Protein AF-A0A2S2QI01-F1 (afdb_monomer_lite)

InterPro domains:
  IPR013087 Zinc finger C2H2-type [PF00096] (65-88)
  IPR013087 Zinc finger C2H2-type [PS00028] (67-88)
  IPR013087 Zinc finger C2H2-type [PS50157] (65-93)
  IPR013087 Zinc finger C2H2-type [SM00355] (65-88)
  IPR036236 Zinc finger C2H2 superfamily [SSF57667] (65-90)

Organism: NCBI:txid143950

Secondary structure (DSSP, 8-state):
--HHHHHHHHTTSTTTTTTHHHHHTTSS-SEEE-TT--S-EEESTTHHHHHHHHHHHTTT----EEETTT--EESSHHHHHHHHHHHH---GGGTTTTEEE--SS---

Foldseek 3Di:
DCPVVVVVVVVVPPVVPVVVVVVVVVPPDLKDDAPLNPVDIAHDPCRVVVSVCCVVQPPVQDFFKAFQVPRDTHSDPVVSVVCCCPVVVDDPVCSVVRIGGHDPDDDD

Radius of gyration: 27.58 Å; chains: 1; bounding box: 56×31×81 Å

Sequence (108 aa):
TDEVFMSAQEAVGAHRDTQDLHYQYTLESNSLRCPNFCGRLYSGTQRKKNLKKHLKLECGVAPMFLCKICTRKFTRKENLKRHIILTHKTFKNTLHNCMLKVTNDNIC

pLDDT: mean 74.19, std 16.74, range [36.47, 92.19]

Structure (mmCIF, N/CA/C/O backbone):
data_AF-A0A2S2QI01-F1
#
_entry.id   AF-A0A2S2QI01-F1
#
loop_
_atom_site.group_PDB
_atom_site.id
_atom_site.type_symbol
_atom_site.label_atom_id
_atom_site.label_alt_id
_atom_site.label_comp_id
_atom_site.label_asym_id
_atom_site.label_entity_id
_atom_site.label_seq_id
_atom_site.pdbx_PDB_ins_code
_atom_site.Cartn_x
_atom_site.Cartn_y
_atom_site.Cartn_z
_atom_site.occupancy
_atom_site.B_iso_or_equiv
_atom_site.auth_seq_id
_atom_site.auth_comp_id
_atom_site.auth_asym_id
_atom_site.auth_atom_id
_atom_site.pdbx_PDB_model_num
ATOM 1 N N . THR A 1 1 ? 42.283 10.211 -60.114 1.00 60.59 1 THR A N 1
ATOM 2 C CA . THR A 1 1 ? 42.778 9.619 -58.849 1.00 60.59 1 THR A CA 1
ATOM 3 C C . THR A 1 1 ? 41.669 9.592 -57.806 1.00 60.59 1 THR A C 1
ATOM 5 O O . THR A 1 1 ? 41.911 9.895 -56.647 1.00 60.59 1 THR A O 1
ATOM 8 N N . ASP A 1 2 ? 40.467 9.162 -58.201 1.00 55.84 2 ASP A N 1
ATOM 9 C CA . ASP A 1 2 ? 39.267 9.202 -57.347 1.00 55.84 2 ASP A CA 1
ATOM 10 C C . ASP A 1 2 ? 38.754 7.813 -56.944 1.00 55.84 2 ASP A C 1
ATOM 12 O O . ASP A 1 2 ? 37.871 7.708 -56.103 1.00 55.84 2 ASP A O 1
ATOM 16 N N . GLU A 1 3 ? 39.331 6.728 -57.469 1.00 53.78 3 GLU A N 1
ATOM 17 C CA . GLU A 1 3 ? 38.915 5.370 -57.088 1.00 53.78 3 GLU A CA 1
ATOM 18 C C . GLU A 1 3 ? 39.426 4.983 -55.694 1.00 53.78 3 GLU A C 1
ATOM 20 O O . GLU A 1 3 ? 38.680 4.419 -54.903 1.00 53.78 3 GLU A O 1
ATOM 25 N N . VAL A 1 4 ? 40.653 5.386 -55.333 1.00 57.41 4 VAL A N 1
ATOM 26 C CA . VAL A 1 4 ? 41.241 5.098 -54.008 1.00 57.41 4 VAL A CA 1
ATOM 27 C C . VAL A 1 4 ? 40.538 5.882 -52.889 1.00 57.41 4 VAL A C 1
ATOM 29 O O . VAL A 1 4 ? 40.459 5.419 -51.752 1.00 57.41 4 VAL A O 1
ATOM 32 N N . PHE A 1 5 ? 39.999 7.065 -53.203 1.00 53.12 5 PHE A N 1
ATOM 33 C CA . PHE A 1 5 ? 39.303 7.912 -52.232 1.00 53.12 5 PHE A CA 1
ATOM 34 C C . PHE A 1 5 ? 37.904 7.374 -51.897 1.00 53.12 5 PHE A C 1
ATOM 36 O O . PHE A 1 5 ? 37.495 7.410 -50.736 1.00 53.12 5 PHE A O 1
ATOM 43 N N . MET A 1 6 ? 37.213 6.790 -52.884 1.00 59.59 6 MET A N 1
ATOM 44 C CA . MET A 1 6 ? 35.899 6.172 -52.682 1.00 59.59 6 MET A CA 1
ATOM 45 C C . MET A 1 6 ? 35.987 4.831 -51.934 1.00 59.59 6 MET A C 1
ATOM 47 O O . MET A 1 6 ? 35.139 4.556 -51.088 1.00 59.59 6 MET A O 1
ATOM 51 N N . SER A 1 7 ? 37.065 4.055 -52.112 1.00 57.47 7 SER A N 1
ATOM 52 C CA . SER A 1 7 ? 37.275 2.812 -51.343 1.00 57.47 7 SER A CA 1
ATOM 53 C C . SER A 1 7 ? 37.494 3.059 -49.844 1.00 57.47 7 SER A C 1
ATOM 55 O O . SER A 1 7 ? 37.105 2.248 -49.004 1.00 57.47 7 SER A O 1
ATOM 57 N N . ALA A 1 8 ? 38.114 4.188 -49.487 1.00 56.50 8 ALA A N 1
ATOM 58 C CA . ALA A 1 8 ? 38.382 4.537 -48.094 1.00 56.50 8 ALA A CA 1
ATOM 59 C C . ALA A 1 8 ? 37.112 4.964 -47.335 1.00 56.50 8 ALA A C 1
ATOM 61 O O . ALA A 1 8 ? 37.041 4.778 -46.122 1.00 56.50 8 ALA A O 1
ATOM 62 N N . GLN A 1 9 ? 36.108 5.506 -48.033 1.00 54.38 9 GLN A N 1
ATOM 63 C CA . GLN A 1 9 ? 34.841 5.946 -47.434 1.00 54.38 9 GLN A CA 1
ATOM 64 C C . GLN A 1 9 ? 33.847 4.797 -47.223 1.00 54.38 9 GLN A C 1
ATOM 66 O O . GLN A 1 9 ? 33.082 4.833 -46.260 1.00 54.38 9 GLN A O 1
ATOM 71 N N . GLU A 1 10 ? 33.915 3.738 -48.033 1.00 54.56 10 GLU A N 1
ATOM 72 C CA . GLU A 1 10 ? 33.089 2.534 -47.860 1.00 54.56 10 GLU A CA 1
ATOM 73 C C . GLU A 1 10 ? 33.522 1.681 -46.652 1.00 54.56 10 GLU A C 1
ATOM 75 O O . GLU A 1 10 ? 32.684 1.085 -45.974 1.00 54.56 10 GLU A O 1
ATOM 80 N N . ALA A 1 11 ? 34.810 1.693 -46.287 1.00 55.50 11 ALA A N 1
ATOM 81 C CA . ALA A 1 11 ? 35.326 0.951 -45.130 1.00 55.50 11 ALA A CA 1
ATOM 82 C C . ALA A 1 11 ? 34.881 1.527 -43.767 1.00 55.50 11 ALA A C 1
ATOM 84 O O . ALA A 1 11 ? 34.872 0.815 -42.761 1.00 55.50 11 ALA A O 1
ATOM 85 N N . VAL A 1 12 ? 34.479 2.803 -43.714 1.00 53.22 12 VAL A N 1
ATOM 86 C CA . VAL A 1 12 ? 34.075 3.473 -42.461 1.00 53.22 12 VAL A CA 1
ATOM 87 C C . VAL A 1 12 ? 32.645 3.092 -42.035 1.00 53.22 12 VAL A C 1
ATOM 89 O O . VAL A 1 12 ? 32.268 3.296 -40.882 1.00 53.22 12 VAL A O 1
ATOM 92 N N . GLY A 1 13 ? 31.847 2.501 -42.937 1.00 54.19 13 GLY A N 1
ATOM 93 C CA . GLY A 1 13 ? 30.459 2.100 -42.675 1.00 54.19 13 GLY A CA 1
ATOM 94 C C . GLY A 1 13 ? 30.301 0.786 -41.900 1.00 54.19 13 GLY A C 1
ATOM 95 O O . GLY A 1 13 ? 29.354 0.638 -41.135 1.00 54.19 13 GLY A O 1
ATOM 96 N N . ALA A 1 14 ? 31.254 -0.145 -42.006 1.00 49.75 14 ALA A N 1
ATOM 97 C CA . ALA A 1 14 ? 31.078 -1.512 -41.496 1.00 49.75 14 ALA A CA 1
ATOM 98 C C . ALA A 1 14 ? 31.117 -1.644 -39.957 1.00 49.75 14 ALA A C 1
ATOM 100 O O . ALA A 1 14 ? 30.678 -2.655 -39.410 1.00 49.75 14 ALA A O 1
ATOM 101 N N . HIS A 1 15 ? 31.605 -0.628 -39.235 1.00 53.31 15 HIS A N 1
ATOM 102 C CA . HIS A 1 15 ? 31.585 -0.599 -37.765 1.00 53.31 15 HIS A CA 1
ATOM 103 C C . HIS A 1 15 ? 30.384 0.147 -37.171 1.00 53.31 15 HIS A C 1
ATOM 105 O O . HIS A 1 15 ? 30.258 0.219 -35.946 1.00 53.31 15 HIS A O 1
ATOM 111 N N . ARG A 1 16 ? 29.491 0.692 -38.006 1.00 49.84 16 ARG A N 1
ATOM 112 C CA . ARG A 1 16 ? 28.337 1.466 -37.534 1.00 49.84 16 ARG A CA 1
ATOM 113 C C . ARG A 1 16 ? 27.093 0.606 -37.281 1.00 49.84 16 ARG A C 1
ATOM 115 O O . ARG A 1 16 ? 26.282 0.957 -36.429 1.00 49.84 16 ARG A O 1
ATOM 122 N N . ASP A 1 17 ? 27.014 -0.576 -37.891 1.00 51.78 17 ASP A N 1
ATOM 123 C CA . ASP A 1 17 ? 25.756 -1.334 -37.980 1.00 51.78 17 ASP A CA 1
ATOM 124 C C . ASP A 1 17 ? 25.554 -2.392 -36.880 1.00 51.78 17 ASP A C 1
ATOM 126 O O . ASP A 1 17 ?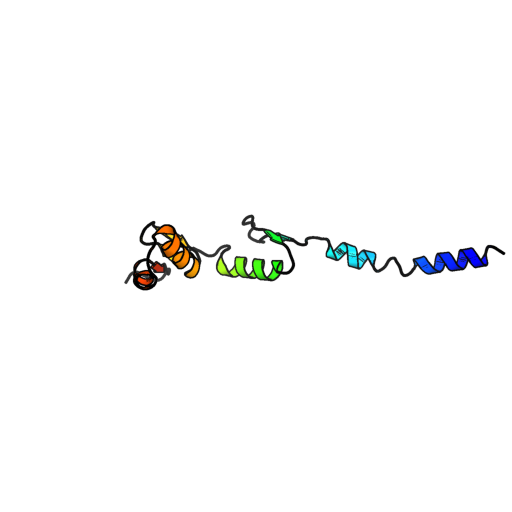 24.492 -3.004 -36.785 1.00 51.78 17 ASP A O 1
ATOM 130 N N . THR A 1 18 ? 26.528 -2.598 -35.985 1.00 57.44 18 THR A N 1
ATOM 131 C CA . THR A 1 18 ? 26.342 -3.476 -34.806 1.00 57.44 18 THR A CA 1
ATOM 132 C C . THR A 1 18 ? 26.004 -2.712 -33.522 1.00 57.44 18 THR A C 1
ATOM 134 O O . THR A 1 18 ? 25.626 -3.329 -32.526 1.00 57.44 18 THR A O 1
ATOM 137 N N . GLN A 1 19 ? 26.100 -1.376 -33.516 1.00 50.38 19 GLN A N 1
ATOM 138 C CA . GLN A 1 19 ? 25.733 -0.563 -32.347 1.00 50.38 19 GLN A CA 1
ATOM 139 C C . GLN A 1 19 ? 24.252 -0.158 -32.343 1.00 50.38 19 GLN A C 1
ATOM 141 O O . GLN A 1 19 ? 23.679 -0.012 -31.263 1.00 50.38 19 GLN A O 1
ATOM 146 N N . ASP A 1 20 ? 23.591 -0.094 -33.503 1.00 53.31 20 ASP A N 1
ATOM 147 C CA . ASP A 1 20 ? 22.160 0.232 -33.573 1.00 53.31 20 ASP A CA 1
ATOM 148 C C . ASP A 1 20 ? 21.242 -0.928 -33.160 1.00 53.31 20 ASP A C 1
ATOM 150 O O . ASP A 1 20 ? 20.191 -0.693 -32.565 1.00 53.31 20 ASP A O 1
ATOM 154 N N . LEU A 1 21 ? 21.657 -2.187 -33.335 1.00 47.59 21 LEU A N 1
ATOM 155 C CA . LEU A 1 21 ? 20.880 -3.335 -32.841 1.00 47.59 21 LEU A CA 1
ATOM 156 C C . LEU A 1 21 ? 21.003 -3.538 -31.320 1.00 47.59 21 LEU A C 1
ATOM 158 O O . LEU A 1 21 ? 20.104 -4.105 -30.699 1.00 47.59 21 LEU A O 1
ATOM 162 N N . HIS A 1 22 ? 22.067 -3.026 -30.689 1.00 47.25 22 HIS A N 1
ATOM 163 C CA . HIS A 1 22 ? 22.145 -2.953 -29.225 1.00 47.25 22 HIS A CA 1
ATOM 164 C C . HIS A 1 22 ? 21.426 -1.713 -28.671 1.00 47.25 22 HIS A C 1
ATOM 166 O O . HIS A 1 22 ? 20.869 -1.752 -27.571 1.00 47.25 22 HIS A O 1
ATOM 172 N N . TYR A 1 23 ? 21.381 -0.622 -29.437 1.00 45.97 23 TYR A N 1
ATOM 173 C CA . TYR A 1 23 ? 20.710 0.608 -29.031 1.00 45.97 23 TYR A CA 1
ATOM 174 C C . TYR A 1 23 ? 19.183 0.528 -29.180 1.00 45.97 23 TYR A C 1
ATOM 176 O O . TYR A 1 23 ? 18.458 0.963 -28.284 1.00 45.97 23 TYR A O 1
ATOM 184 N N . GLN A 1 24 ? 18.667 -0.127 -30.222 1.00 46.25 24 GLN A N 1
ATOM 185 C CA . GLN A 1 24 ? 17.221 -0.260 -30.432 1.00 46.25 24 GLN A CA 1
ATOM 186 C C . GLN A 1 24 ? 16.553 -1.258 -29.472 1.00 46.25 24 GLN A C 1
ATOM 188 O O . GLN A 1 24 ? 15.405 -1.043 -29.087 1.00 46.25 24 GLN A O 1
ATOM 193 N N . TYR A 1 25 ? 17.272 -2.264 -28.955 1.00 47.44 25 TYR A N 1
ATOM 194 C CA . TYR A 1 25 ? 16.711 -3.180 -27.946 1.00 47.44 25 TYR A CA 1
ATOM 195 C C . TYR A 1 25 ? 16.654 -2.585 -26.524 1.00 47.44 25 TYR A C 1
ATOM 197 O O . TYR A 1 25 ? 15.974 -3.111 -25.643 1.00 47.44 25 TYR A O 1
ATOM 205 N N . THR A 1 26 ? 17.338 -1.466 -26.258 1.00 48.47 26 THR A N 1
ATOM 206 C CA . THR A 1 26 ? 17.287 -0.811 -24.933 1.00 48.47 26 THR A CA 1
ATOM 207 C C . THR A 1 26 ? 16.185 0.245 -24.804 1.00 48.47 26 THR A C 1
ATOM 209 O O . THR A 1 26 ? 15.909 0.707 -23.691 1.00 48.47 26 THR A O 1
ATOM 212 N N . LEU A 1 27 ? 15.490 0.567 -25.901 1.00 53.38 27 LEU A N 1
ATOM 213 C CA . LEU A 1 27 ? 14.361 1.503 -25.928 1.00 53.38 27 LEU A CA 1
ATOM 214 C C . LEU A 1 27 ? 12.988 0.819 -25.836 1.00 53.38 27 LEU A C 1
ATOM 216 O O . LEU A 1 27 ? 11.987 1.493 -25.576 1.00 53.38 27 LEU A O 1
ATOM 220 N N . GLU A 1 28 ? 12.917 -0.510 -25.927 1.00 54.12 28 GLU A N 1
ATOM 221 C CA . GLU A 1 28 ? 11.657 -1.228 -25.756 1.00 54.12 28 GLU A CA 1
ATOM 222 C C . GLU A 1 28 ? 11.325 -1.425 -24.275 1.00 54.12 28 GLU A C 1
ATOM 224 O O . GLU A 1 28 ? 11.686 -2.372 -23.575 1.00 54.12 28 GLU A O 1
ATOM 229 N N . SER A 1 29 ? 10.571 -0.432 -23.813 1.00 61.16 29 SER A N 1
ATOM 230 C CA . SER A 1 29 ? 9.939 -0.305 -22.517 1.00 61.16 29 SER A CA 1
ATOM 231 C C . SER A 1 29 ? 10.910 0.098 -21.415 1.00 61.16 29 SER A C 1
ATOM 233 O O . SER A 1 29 ? 11.356 -0.727 -20.630 1.00 61.16 29 S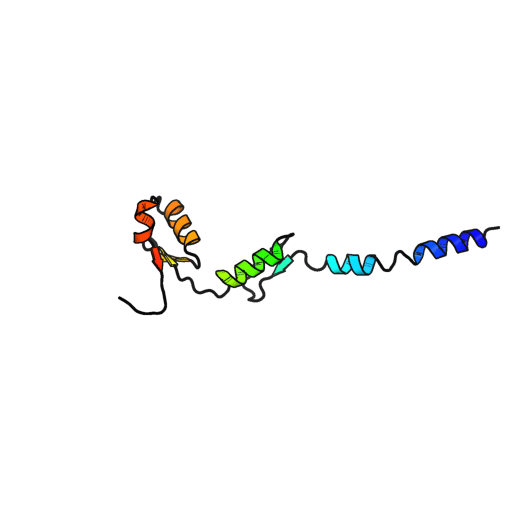ER A O 1
ATOM 235 N N . ASN A 1 30 ? 11.126 1.409 -21.232 1.00 72.19 30 ASN A N 1
ATOM 236 C CA . ASN A 1 30 ? 11.558 2.024 -19.958 1.00 72.19 30 ASN A CA 1
ATOM 237 C C . ASN A 1 30 ? 10.460 1.939 -18.868 1.00 72.19 30 ASN A C 1
ATOM 239 O O . ASN A 1 30 ? 10.503 2.600 -17.832 1.00 72.19 30 ASN A O 1
ATOM 243 N N . SER A 1 31 ? 9.445 1.118 -19.111 1.00 81.00 31 SER A N 1
ATOM 244 C CA . SER A 1 31 ? 8.241 0.964 -18.327 1.00 81.00 31 SER A CA 1
ATOM 245 C C . SER A 1 31 ? 8.007 -0.522 -18.053 1.00 81.00 31 SER A C 1
ATOM 247 O O . SER A 1 31 ? 8.390 -1.374 -18.842 1.00 81.00 31 SER A O 1
ATOM 249 N N . LEU A 1 32 ? 7.460 -0.883 -16.901 1.00 86.50 32 LEU A N 1
ATOM 250 C CA . LEU A 1 32 ? 7.049 -2.244 -16.583 1.00 86.50 32 LEU A CA 1
ATOM 251 C C . LEU A 1 32 ? 5.619 -2.196 -16.081 1.00 86.50 32 LEU A C 1
ATOM 253 O O . LEU A 1 32 ? 5.329 -1.536 -15.082 1.00 86.50 32 LEU A O 1
ATOM 257 N N . ARG A 1 33 ? 4.725 -2.904 -16.764 1.00 88.38 33 ARG A N 1
ATOM 258 C CA . ARG A 1 33 ? 3.355 -3.095 -16.298 1.00 88.38 33 ARG A CA 1
ATOM 259 C C . ARG A 1 33 ? 3.316 -4.241 -15.293 1.00 88.38 33 ARG A C 1
ATOM 261 O O . ARG A 1 33 ? 4.102 -5.182 -15.378 1.00 88.38 33 ARG A O 1
ATOM 268 N N . CYS A 1 34 ? 2.414 -4.152 -14.323 1.00 88.56 34 CYS A N 1
ATOM 269 C CA . CYS A 1 34 ? 2.183 -5.265 -13.418 1.00 88.56 34 CYS A CA 1
ATOM 270 C C . CYS A 1 34 ? 1.635 -6.487 -14.188 1.00 88.56 34 CYS A C 1
ATOM 272 O O . CYS A 1 34 ? 0.618 -6.335 -14.868 1.00 88.56 34 CYS A O 1
ATOM 274 N N . PRO A 1 35 ? 2.252 -7.682 -14.067 1.00 85.12 35 PRO A N 1
ATOM 275 C CA . PRO A 1 35 ? 1.811 -8.898 -14.760 1.00 85.12 35 PRO A CA 1
ATOM 276 C C . PRO A 1 35 ? 0.437 -9.399 -14.303 1.00 85.12 35 PRO A C 1
ATOM 278 O O . PRO A 1 35 ? -0.244 -10.077 -15.055 1.00 85.12 35 PRO A O 1
ATOM 281 N N . ASN A 1 36 ? -0.015 -9.015 -13.108 1.00 85.44 36 ASN A N 1
ATOM 282 C CA . ASN A 1 36 ? -1.357 -9.340 -12.611 1.00 85.44 36 ASN A CA 1
ATOM 283 C C . ASN A 1 36 ? -2.439 -8.388 -13.160 1.00 85.44 36 ASN A C 1
ATOM 285 O O . ASN A 1 36 ? -3.517 -8.287 -12.582 1.00 85.44 36 ASN A O 1
ATOM 289 N N . PHE A 1 37 ? -2.122 -7.606 -14.198 1.00 80.62 37 PHE A N 1
ATOM 290 C CA . PHE A 1 37 ? -3.026 -6.673 -14.878 1.00 80.62 37 PHE A CA 1
ATOM 291 C C . PHE A 1 37 ? -3.783 -5.696 -13.958 1.00 80.62 37 PHE A C 1
ATOM 293 O O . PHE A 1 37 ? -4.825 -5.163 -14.321 1.00 80.62 37 PHE A O 1
ATOM 300 N N . CYS A 1 38 ? -3.216 -5.346 -12.798 1.00 86.56 38 CYS A N 1
ATOM 301 C CA . CYS A 1 38 ? -3.821 -4.412 -11.836 1.00 86.56 38 CYS A CA 1
ATOM 302 C C . CYS A 1 38 ? -3.798 -2.931 -12.278 1.00 86.56 38 CYS A C 1
ATOM 304 O O . CYS A 1 38 ? -4.045 -2.031 -11.477 1.00 86.56 38 CYS A O 1
ATOM 306 N N . GLY A 1 39 ? -3.403 -2.655 -13.524 1.00 85.12 39 GLY A N 1
ATOM 307 C CA . GLY A 1 39 ? -3.311 -1.309 -14.095 1.00 85.12 39 GLY A CA 1
ATOM 308 C C . GLY A 1 39 ? -2.041 -0.519 -13.751 1.00 85.12 39 GLY A C 1
ATOM 309 O O . GLY A 1 39 ? -1.754 0.461 -14.436 1.00 85.12 39 GLY A O 1
ATOM 310 N N . ARG A 1 40 ? -1.231 -0.938 -12.763 1.00 86.44 40 ARG A N 1
ATOM 311 C CA . ARG A 1 40 ? -0.007 -0.203 -12.383 1.00 86.44 40 ARG A CA 1
ATOM 312 C C . ARG A 1 40 ? 1.135 -0.345 -13.384 1.00 86.44 40 ARG A C 1
ATOM 314 O O . ARG A 1 40 ? 1.380 -1.419 -13.937 1.00 86.44 40 ARG A O 1
ATOM 321 N N . LEU A 1 41 ? 1.865 0.756 -13.535 1.00 89.81 41 LEU A N 1
ATOM 322 C CA . LEU A 1 41 ? 2.973 0.926 -14.461 1.00 89.81 41 LEU A CA 1
ATOM 323 C C . LEU A 1 41 ? 4.165 1.564 -13.735 1.00 89.81 41 LEU A C 1
ATOM 325 O O . LEU A 1 41 ? 4.000 2.480 -12.932 1.00 89.81 41 LEU A O 1
ATOM 329 N N . TYR A 1 42 ? 5.362 1.046 -13.995 1.00 89.12 42 TYR A N 1
ATOM 330 C CA . TYR A 1 42 ? 6.595 1.421 -13.311 1.00 89.12 42 TYR A CA 1
ATOM 331 C C . TYR A 1 42 ? 7.631 1.873 -14.321 1.00 89.12 42 TYR A C 1
ATOM 333 O O . TYR A 1 42 ? 8.075 1.063 -15.125 1.00 89.12 42 TYR A O 1
ATOM 341 N N . SER A 1 43 ? 8.070 3.122 -14.248 1.00 88.62 43 SER A N 1
ATOM 342 C CA . SER A 1 43 ? 9.087 3.668 -15.147 1.00 88.62 43 SER A CA 1
ATOM 343 C C . SER A 1 43 ? 10.369 4.082 -14.420 1.00 88.62 43 SER A C 1
ATOM 345 O O . SER A 1 43 ? 10.427 4.122 -13.185 1.00 88.62 43 SER A O 1
ATOM 347 N N . GLY A 1 44 ? 11.424 4.337 -15.195 1.00 86.38 44 GLY A N 1
ATOM 348 C CA . GLY A 1 44 ? 12.704 4.846 -14.702 1.00 86.38 44 GLY A CA 1
ATOM 349 C C . GLY A 1 44 ? 13.636 3.780 -14.118 1.00 86.38 44 GLY A C 1
ATOM 350 O O . GLY A 1 44 ? 13.354 2.580 -14.127 1.00 86.38 44 GLY A O 1
ATOM 351 N N . THR A 1 45 ? 14.770 4.222 -13.570 1.00 85.31 45 THR A N 1
ATOM 352 C CA . THR A 1 45 ? 15.886 3.344 -13.158 1.00 85.31 45 THR A CA 1
ATOM 353 C C . THR A 1 45 ? 15.511 2.341 -12.060 1.00 85.31 45 THR A C 1
ATOM 355 O O . THR A 1 45 ? 16.060 1.244 -11.997 1.00 85.31 45 THR A O 1
ATOM 358 N N . GLN A 1 46 ? 14.522 2.666 -11.220 1.00 89.25 46 GLN A N 1
ATOM 359 C CA . GLN A 1 46 ? 14.060 1.812 -10.117 1.00 89.25 46 GLN A CA 1
ATOM 360 C C . GLN A 1 46 ? 12.837 0.947 -10.467 1.00 89.25 46 GLN A C 1
ATOM 362 O O . GLN A 1 46 ? 12.310 0.253 -9.591 1.00 89.25 46 GLN A O 1
ATOM 367 N N . ARG A 1 47 ? 12.376 0.940 -11.728 1.00 88.50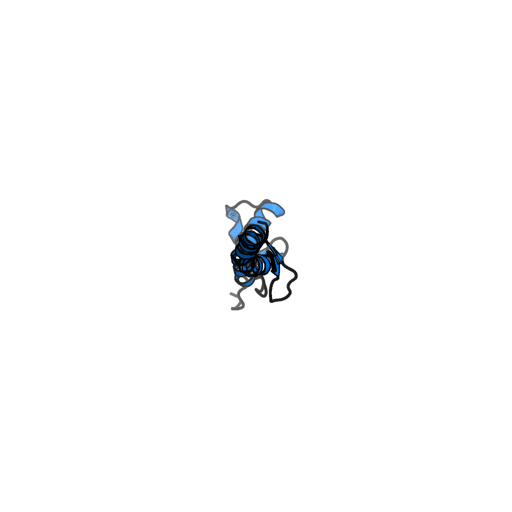 47 ARG A N 1
ATOM 368 C CA . ARG A 1 47 ? 11.144 0.245 -12.147 1.00 88.50 47 ARG A CA 1
ATOM 369 C C . ARG A 1 47 ? 11.085 -1.223 -11.732 1.00 88.50 47 ARG A C 1
ATOM 371 O O . ARG A 1 47 ? 10.087 -1.655 -11.163 1.00 88.50 47 ARG A O 1
ATOM 378 N N . LYS A 1 48 ? 12.182 -1.968 -11.916 1.00 86.31 48 LYS A N 1
ATOM 379 C CA . LYS A 1 48 ? 12.285 -3.391 -11.540 1.00 86.31 48 LYS A CA 1
ATOM 380 C C . LYS A 1 48 ? 12.108 -3.590 -10.030 1.00 86.31 48 LYS A C 1
ATOM 382 O O . LYS A 1 48 ? 11.337 -4.443 -9.592 1.00 86.31 48 LYS A O 1
ATOM 387 N N . LYS A 1 49 ? 12.782 -2.766 -9.220 1.00 90.81 49 LYS A N 1
ATOM 388 C CA . LYS A 1 49 ? 12.705 -2.804 -7.750 1.00 90.81 49 LYS A CA 1
ATOM 389 C C . LYS A 1 49 ? 11.300 -2.462 -7.254 1.00 90.81 49 LYS A C 1
ATOM 391 O O . LYS A 1 49 ? 10.792 -3.125 -6.349 1.00 90.81 49 LYS A O 1
ATOM 396 N N . ASN A 1 50 ? 10.675 -1.449 -7.847 1.00 90.94 50 ASN A N 1
ATOM 397 C CA . ASN A 1 50 ? 9.339 -0.997 -7.471 1.00 90.94 50 ASN A CA 1
ATOM 398 C C . ASN A 1 50 ? 8.265 -2.020 -7.854 1.00 90.94 50 ASN A C 1
ATOM 400 O O . ASN A 1 50 ? 7.427 -2.347 -7.013 1.00 90.94 50 ASN A O 1
ATOM 404 N N . LEU A 1 51 ? 8.345 -2.598 -9.056 1.00 91.50 51 LEU A N 1
ATOM 405 C CA . LEU A 1 51 ? 7.445 -3.666 -9.482 1.00 91.50 51 LEU A CA 1
ATOM 406 C C . LEU A 1 51 ? 7.566 -4.898 -8.572 1.00 91.50 51 LEU A C 1
ATOM 408 O O . LEU A 1 51 ? 6.557 -5.406 -8.091 1.00 91.50 51 LEU A O 1
ATOM 412 N N . LYS A 1 52 ? 8.791 -5.341 -8.255 1.00 90.25 52 LYS A N 1
ATOM 413 C CA . LYS A 1 52 ? 9.010 -6.481 -7.347 1.00 90.25 52 LYS A CA 1
ATOM 414 C C . LYS A 1 52 ? 8.397 -6.239 -5.964 1.00 90.25 52 LYS A C 1
ATOM 416 O O . LYS A 1 52 ? 7.776 -7.133 -5.395 1.00 90.25 52 LYS A O 1
ATOM 421 N N . LYS A 1 53 ? 8.543 -5.025 -5.421 1.00 90.69 53 LYS A N 1
ATOM 422 C CA . LYS A 1 53 ? 7.914 -4.642 -4.146 1.00 90.69 53 LYS A CA 1
ATOM 423 C C . LYS A 1 53 ? 6.389 -4.652 -4.229 1.00 90.69 53 LYS A C 1
ATOM 425 O O . LYS A 1 53 ? 5.747 -5.145 -3.309 1.00 90.69 53 LYS A O 1
ATOM 430 N N . HIS A 1 54 ? 5.827 -4.123 -5.310 1.00 90.19 54 HIS A N 1
ATOM 431 C CA . HIS A 1 54 ? 4.387 -4.100 -5.530 1.00 90.19 54 HIS A CA 1
ATOM 432 C C . HIS A 1 54 ? 3.786 -5.504 -5.597 1.00 90.19 54 HIS A C 1
ATOM 434 O O . HIS A 1 54 ? 2.818 -5.781 -4.893 1.00 90.19 54 HIS A O 1
ATOM 440 N N . LEU A 1 55 ? 4.395 -6.400 -6.375 1.00 89.19 55 LEU A N 1
ATOM 441 C CA . LEU A 1 55 ? 3.959 -7.792 -6.472 1.00 89.19 55 LEU A CA 1
ATOM 442 C C . LEU A 1 55 ? 4.012 -8.508 -5.121 1.00 89.19 55 LEU A C 1
ATOM 444 O O . LEU A 1 55 ? 3.120 -9.277 -4.799 1.00 89.19 55 LEU A O 1
ATOM 448 N N . LYS A 1 56 ? 5.033 -8.223 -4.306 1.00 87.38 56 LYS A N 1
ATOM 449 C CA . LYS A 1 56 ? 5.207 -8.873 -3.003 1.00 87.38 56 LYS A CA 1
ATOM 450 C C . LYS A 1 56 ? 4.235 -8.375 -1.926 1.00 87.38 56 LYS A C 1
ATOM 452 O O . LYS A 1 56 ? 3.905 -9.134 -1.023 1.00 87.38 56 LYS A O 1
ATOM 457 N N . LEU A 1 57 ? 3.871 -7.092 -1.942 1.00 84.12 57 LEU A N 1
ATOM 458 C CA . LEU A 1 57 ? 3.258 -6.429 -0.778 1.00 84.12 57 LEU A CA 1
ATOM 459 C C . LEU A 1 57 ? 1.864 -5.851 -1.031 1.00 84.12 57 LEU A C 1
ATOM 461 O O . LEU A 1 57 ? 1.209 -5.405 -0.088 1.00 84.12 57 LEU A O 1
ATOM 465 N N . GLU A 1 58 ? 1.438 -5.766 -2.286 1.00 85.62 58 GLU A N 1
ATOM 466 C CA . GLU A 1 58 ? 0.211 -5.061 -2.654 1.00 85.62 58 GLU A CA 1
ATOM 467 C C . GLU A 1 58 ? -0.623 -5.869 -3.641 1.00 85.62 58 GLU A C 1
ATOM 469 O O . GLU A 1 58 ? -1.803 -6.102 -3.398 1.00 85.62 58 GLU A O 1
ATOM 474 N N . CYS A 1 59 ? -0.031 -6.295 -4.757 1.00 87.75 59 CYS A N 1
ATOM 475 C CA . CYS A 1 59 ? -0.784 -6.936 -5.823 1.00 87.75 59 CYS A CA 1
ATOM 476 C C . CYS A 1 59 ? -1.203 -8.352 -5.439 1.00 87.75 59 CYS A C 1
ATOM 478 O O . CYS A 1 59 ? -0.347 -9.200 -5.218 1.00 87.75 59 CYS A O 1
ATOM 480 N N . GLY A 1 60 ? -2.510 -8.615 -5.398 1.00 81.38 60 GLY A N 1
ATOM 481 C CA . GLY A 1 60 ? -3.032 -9.924 -4.995 1.00 81.38 60 GLY A CA 1
ATOM 482 C C . GLY A 1 60 ? -2.852 -10.231 -3.504 1.00 81.38 60 GLY A C 1
ATOM 483 O O . GLY A 1 60 ? -3.151 -11.337 -3.071 1.00 81.38 60 GLY A O 1
ATOM 484 N N . VAL A 1 61 ? -2.388 -9.264 -2.704 1.00 84.50 61 VAL A N 1
ATOM 485 C CA . VAL A 1 61 ? -2.253 -9.416 -1.253 1.00 84.50 61 VAL A CA 1
ATOM 486 C C . VAL A 1 61 ? -3.537 -8.931 -0.592 1.00 84.50 61 VAL A C 1
ATOM 488 O O . VAL A 1 61 ? -3.899 -7.757 -0.705 1.00 84.50 61 VAL A O 1
ATOM 491 N N . ALA A 1 62 ? -4.220 -9.825 0.122 1.00 83.25 62 ALA A N 1
ATOM 492 C CA . ALA A 1 62 ? -5.408 -9.466 0.884 1.00 83.25 62 ALA A CA 1
ATOM 493 C C . ALA A 1 62 ? -5.057 -8.424 1.965 1.00 83.25 62 ALA A C 1
ATOM 495 O O . ALA A 1 62 ? -4.036 -8.552 2.649 1.00 83.25 62 ALA A O 1
ATOM 496 N N . PRO A 1 63 ? -5.868 -7.367 2.142 1.00 83.56 63 PRO A N 1
ATOM 497 C CA . PRO A 1 63 ? -5.574 -6.351 3.131 1.00 83.56 63 PRO A CA 1
ATOM 498 C C . PRO A 1 63 ? -5.787 -6.897 4.545 1.00 83.56 63 PRO A C 1
ATOM 500 O O . PRO A 1 63 ? -6.914 -7.126 4.974 1.00 83.56 6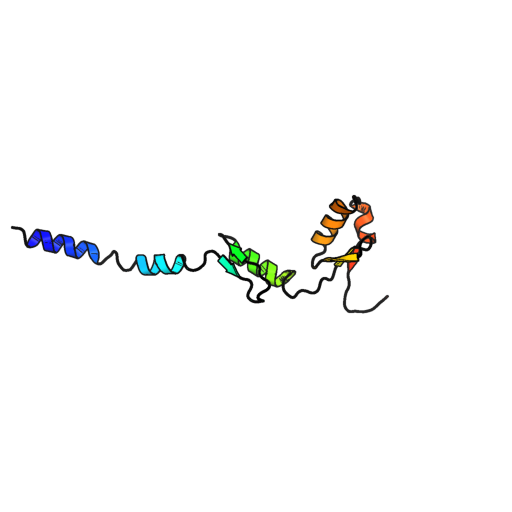3 PRO A O 1
ATOM 503 N N . MET A 1 64 ? -4.688 -7.074 5.275 1.00 87.88 64 MET A N 1
ATOM 504 C CA . MET A 1 64 ? -4.697 -7.644 6.624 1.00 87.88 64 MET A CA 1
ATOM 505 C C . MET A 1 64 ? -4.848 -6.600 7.731 1.00 87.88 64 MET A C 1
ATOM 507 O O . MET A 1 64 ? -4.939 -6.966 8.893 1.00 87.88 64 MET A O 1
ATOM 511 N N . PHE A 1 65 ? -4.813 -5.304 7.429 1.00 88.12 65 PHE A N 1
ATOM 512 C CA . PHE A 1 65 ? -4.818 -4.259 8.453 1.00 88.12 65 PHE A CA 1
ATOM 513 C C . PHE A 1 65 ? -6.066 -3.394 8.340 1.00 88.12 65 PHE A C 1
ATOM 515 O O . PHE A 1 65 ? -6.314 -2.791 7.300 1.00 88.12 65 PHE A O 1
ATOM 522 N N . LEU A 1 66 ? -6.831 -3.299 9.422 1.00 88.50 66 LEU A N 1
ATOM 523 C CA . LEU A 1 66 ? -8.080 -2.549 9.492 1.00 88.50 66 LEU A CA 1
ATOM 524 C C . LEU A 1 66 ? -7.930 -1.358 10.446 1.00 88.50 66 LEU A C 1
ATOM 526 O O . LEU A 1 66 ? -7.420 -1.499 11.561 1.00 88.50 66 LEU A O 1
ATOM 530 N N . CYS A 1 67 ? -8.396 -0.188 10.011 1.00 89.75 67 CYS A N 1
ATOM 531 C CA . CYS A 1 67 ? -8.578 0.969 10.881 1.00 89.75 67 CYS A CA 1
ATOM 532 C C . CYS A 1 67 ? -9.845 0.792 11.716 1.00 89.75 67 CYS A C 1
ATOM 534 O O . CYS A 1 67 ? -10.928 0.726 11.147 1.00 89.75 67 CYS A O 1
ATOM 536 N N . LYS A 1 68 ? -9.755 0.765 13.050 1.00 87.56 68 LYS A N 1
ATOM 537 C CA . LYS A 1 68 ? -10.959 0.624 13.894 1.00 87.56 68 LYS A CA 1
ATOM 538 C C . LYS A 1 68 ? -11.860 1.865 13.903 1.00 87.56 68 LYS A C 1
ATOM 540 O O . LYS A 1 68 ? -13.021 1.756 14.261 1.00 87.56 68 LYS A O 1
ATOM 545 N N . ILE A 1 69 ? -11.336 3.026 13.502 1.00 87.81 69 ILE A N 1
ATOM 546 C CA . ILE A 1 69 ? -12.070 4.300 13.537 1.00 87.81 69 ILE A CA 1
ATOM 547 C C . ILE A 1 69 ? -12.978 4.453 12.309 1.00 87.81 69 ILE A C 1
ATOM 549 O O . ILE A 1 69 ? -14.111 4.897 12.436 1.00 87.81 69 ILE A O 1
ATOM 553 N N . CYS A 1 70 ? -12.499 4.080 11.116 1.00 91.25 70 CYS A N 1
ATOM 554 C CA . CYS A 1 70 ? -13.257 4.230 9.864 1.00 91.25 70 CYS A CA 1
ATOM 555 C C . CYS A 1 70 ? -13.387 2.942 9.043 1.00 91.25 70 CYS A C 1
ATOM 557 O O . CYS A 1 70 ? -13.843 2.980 7.905 1.00 91.25 70 CYS A O 1
ATOM 559 N N . THR A 1 71 ? -12.953 1.797 9.575 1.00 87.19 71 THR A N 1
ATOM 560 C CA . THR A 1 71 ? -13.023 0.461 8.943 1.00 87.19 71 THR A CA 1
ATOM 561 C C . THR A 1 71 ? -12.296 0.325 7.599 1.00 87.19 71 THR A C 1
ATOM 563 O O . THR A 1 71 ? -12.411 -0.686 6.905 1.00 87.19 71 THR A O 1
ATOM 566 N N . ARG A 1 72 ? -11.470 1.310 7.227 1.00 88.94 72 ARG A N 1
ATOM 567 C CA . ARG A 1 72 ? -10.667 1.244 6.005 1.00 88.94 72 ARG A CA 1
ATOM 568 C C . ARG A 1 72 ? -9.599 0.154 6.118 1.00 88.94 72 ARG A C 1
ATOM 570 O O . ARG A 1 72 ? -8.915 0.040 7.139 1.00 88.94 72 ARG A O 1
ATOM 577 N N . LYS A 1 73 ? -9.459 -0.634 5.050 1.00 89.00 73 LYS A N 1
ATOM 578 C CA . LYS A 1 73 ? -8.538 -1.773 4.958 1.00 89.00 73 LYS A CA 1
ATOM 579 C C . LYS A 1 73 ? -7.240 -1.388 4.243 1.00 89.00 73 LYS A C 1
ATOM 581 O O . LYS A 1 73 ? -7.246 -0.616 3.286 1.00 89.00 73 LYS A O 1
ATOM 586 N N . PHE A 1 74 ? -6.129 -1.955 4.697 1.00 89.06 74 PHE A N 1
ATOM 587 C CA . PHE A 1 74 ? -4.780 -1.709 4.201 1.00 89.06 74 PHE A CA 1
ATOM 588 C C . PHE A 1 74 ? -3.996 -3.022 4.124 1.00 89.06 74 PHE A C 1
ATOM 590 O O . PHE A 1 74 ? -4.129 -3.895 4.978 1.00 89.06 74 PHE A O 1
ATOM 597 N N . THR A 1 75 ? -3.120 -3.149 3.129 1.00 87.25 75 THR A N 1
ATOM 598 C CA . THR A 1 75 ? -2.223 -4.311 2.980 1.00 87.25 75 THR A CA 1
ATOM 599 C C . THR A 1 75 ? -0.998 -4.247 3.889 1.00 87.25 75 THR A C 1
ATOM 601 O O . THR A 1 75 ? -0.378 -5.265 4.174 1.00 87.25 75 THR A O 1
ATOM 604 N N . ARG A 1 76 ? -0.647 -3.054 4.387 1.00 86.31 76 ARG A N 1
ATOM 605 C CA . ARG A 1 76 ? 0.587 -2.794 5.143 1.00 86.31 76 ARG A CA 1
ATOM 606 C C . ARG A 1 76 ? 0.317 -1.985 6.416 1.00 86.31 76 ARG A C 1
ATOM 608 O O . ARG A 1 76 ? -0.434 -1.006 6.382 1.00 86.31 76 ARG A O 1
ATOM 615 N N . LYS A 1 77 ? 0.982 -2.339 7.522 1.00 87.19 77 LYS A N 1
ATOM 616 C CA . LYS A 1 77 ? 0.812 -1.721 8.857 1.00 87.19 77 LYS A CA 1
ATOM 617 C C . LYS A 1 77 ? 1.208 -0.243 8.879 1.00 87.19 77 LYS A C 1
ATOM 619 O O . LYS A 1 77 ? 0.558 0.581 9.511 1.00 87.19 77 LYS A O 1
ATOM 624 N N . GLU A 1 78 ? 2.278 0.108 8.185 1.00 88.69 78 GLU A N 1
ATOM 625 C CA . GLU A 1 78 ? 2.804 1.462 8.026 1.00 88.69 78 GLU A CA 1
ATOM 626 C C . GLU A 1 78 ? 1.840 2.383 7.276 1.00 88.69 78 GLU A C 1
ATOM 628 O O . GLU A 1 78 ? 1.752 3.569 7.594 1.00 88.69 78 GLU A O 1
ATOM 633 N N . ASN A 1 79 ? 1.080 1.843 6.319 1.00 89.75 79 ASN A N 1
ATOM 634 C CA . ASN A 1 79 ? 0.068 2.608 5.602 1.00 89.75 79 ASN A CA 1
ATOM 635 C C . ASN A 1 79 ? -1.122 2.903 6.523 1.00 89.75 79 ASN A C 1
ATOM 637 O O . ASN A 1 79 ? -1.583 4.041 6.553 1.00 89.75 79 ASN A O 1
ATOM 641 N N . LEU A 1 80 ? -1.540 1.929 7.340 1.00 90.94 80 LEU A N 1
ATOM 642 C CA . LEU A 1 80 ? -2.553 2.138 8.376 1.00 90.94 80 LEU A CA 1
ATOM 643 C C . LEU A 1 80 ? -2.091 3.155 9.440 1.00 90.94 80 LEU A C 1
ATOM 645 O O . LEU A 1 80 ? -2.831 4.077 9.765 1.00 90.94 80 LEU A O 1
ATOM 649 N N . LYS A 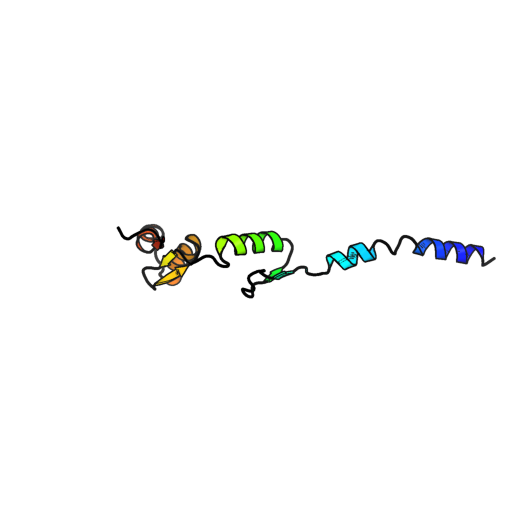1 81 ? -0.845 3.050 9.925 1.00 88.94 81 LYS A N 1
ATOM 650 C CA . LYS A 1 81 ? -0.214 4.041 10.825 1.00 88.94 81 LYS A CA 1
ATOM 651 C C . LYS A 1 81 ? -0.307 5.455 10.273 1.00 88.94 81 LYS A C 1
ATOM 653 O O . LYS A 1 81 ? -0.791 6.350 10.959 1.00 88.94 81 LYS A O 1
ATOM 658 N N . ARG A 1 82 ? 0.144 5.646 9.032 1.00 91.25 82 ARG A N 1
ATOM 659 C CA . ARG A 1 82 ? 0.107 6.947 8.362 1.00 91.25 82 ARG A CA 1
ATOM 660 C C . ARG A 1 82 ? -1.324 7.464 8.241 1.00 91.25 82 ARG A C 1
ATOM 662 O O . ARG A 1 82 ? -1.568 8.625 8.535 1.00 91.25 82 ARG A O 1
ATOM 669 N N . HIS A 1 83 ? -2.260 6.604 7.848 1.00 92.19 83 HIS A N 1
ATOM 670 C CA . HIS A 1 83 ? -3.670 6.962 7.744 1.00 92.19 83 HIS A CA 1
ATOM 671 C C . HIS A 1 83 ? -4.257 7.418 9.085 1.00 92.19 83 HIS A C 1
ATOM 673 O O . HIS A 1 83 ? -4.887 8.465 9.126 1.00 92.19 83 HIS A O 1
ATOM 679 N N . ILE A 1 84 ? -4.016 6.694 10.179 1.00 90.81 84 ILE A N 1
ATOM 680 C CA . ILE A 1 84 ? -4.543 7.073 11.497 1.00 90.81 84 ILE A CA 1
ATOM 681 C C . ILE A 1 84 ? -3.997 8.442 11.928 1.00 90.81 84 ILE A C 1
ATOM 683 O O . ILE A 1 84 ? -4.764 9.313 12.329 1.00 90.81 84 ILE A O 1
ATOM 687 N N . ILE A 1 85 ? -2.694 8.677 11.754 1.00 89.31 85 ILE A N 1
ATOM 688 C CA . ILE A 1 85 ? -2.070 9.961 12.107 1.00 89.31 85 ILE A CA 1
ATOM 689 C C . ILE A 1 85 ? -2.639 11.108 11.259 1.00 89.31 85 ILE A C 1
ATOM 691 O O . ILE A 1 85 ? -2.979 12.153 11.799 1.00 89.31 85 ILE A O 1
ATOM 695 N N . LEU A 1 86 ? -2.750 10.932 9.939 1.00 91.62 86 LEU A N 1
ATOM 696 C CA . LEU A 1 86 ? -3.143 12.019 9.035 1.00 91.62 86 LEU A CA 1
ATOM 697 C C . LEU A 1 86 ? -4.658 12.256 8.992 1.00 91.62 86 LEU A C 1
ATOM 699 O O . LEU A 1 86 ? -5.094 13.396 8.876 1.00 91.62 86 LEU A O 1
ATOM 703 N N . THR A 1 87 ? -5.465 11.197 9.068 1.00 91.56 87 THR A N 1
ATOM 704 C CA . THR A 1 87 ? -6.928 11.272 8.934 1.00 91.56 87 THR A CA 1
ATOM 705 C C . THR A 1 87 ? -7.622 11.428 10.283 1.00 91.56 87 THR A C 1
ATOM 707 O O . THR A 1 87 ? -8.593 12.168 10.384 1.00 91.56 87 THR A O 1
ATOM 710 N N . HIS A 1 88 ? -7.124 10.761 11.326 1.00 88.69 88 HIS A N 1
ATOM 711 C CA . HIS A 1 88 ? -7.742 10.761 12.655 1.00 88.69 88 HIS A CA 1
ATOM 712 C 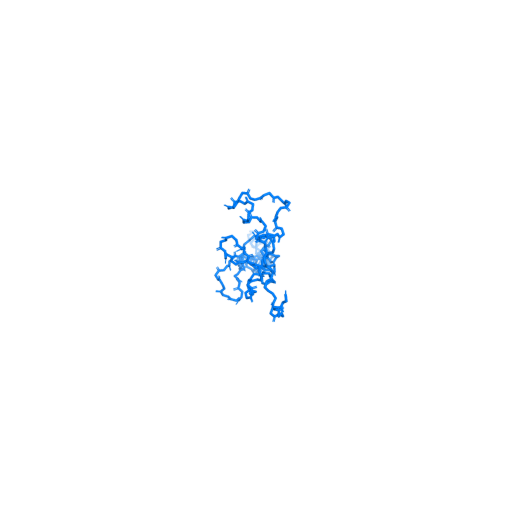C . HIS A 1 88 ? -6.936 11.553 13.692 1.00 88.69 88 HIS A C 1
ATOM 714 O O . HIS A 1 88 ? -7.272 11.508 14.873 1.00 88.69 88 HIS A O 1
ATOM 720 N N . LYS A 1 89 ? -5.869 12.256 13.267 1.00 85.81 89 LYS A N 1
ATOM 721 C CA . LYS A 1 89 ? -5.012 13.122 14.103 1.00 85.81 89 LYS A CA 1
ATOM 722 C C . LYS A 1 89 ? -4.569 12.459 15.412 1.00 85.81 89 LYS A C 1
ATOM 724 O O . LYS A 1 89 ? -4.422 13.108 16.442 1.00 85.81 89 LYS A O 1
ATOM 729 N N . THR A 1 90 ? -4.385 11.141 15.379 1.00 77.56 90 THR A N 1
ATOM 730 C CA . THR A 1 90 ? -4.130 10.334 16.574 1.00 77.56 90 THR A CA 1
ATOM 731 C C . THR A 1 90 ? -2.631 10.247 16.826 1.00 77.56 90 THR A C 1
ATOM 733 O O . THR A 1 90 ? -1.841 9.983 15.915 1.00 77.56 90 THR A O 1
ATOM 736 N N . PHE A 1 91 ? -2.224 10.474 18.073 1.00 75.56 91 PHE A N 1
ATOM 737 C CA . PHE A 1 91 ? -0.817 10.492 18.461 1.00 75.56 91 PHE A CA 1
ATOM 738 C C . PHE A 1 91 ? -0.216 9.083 18.508 1.00 75.56 91 PHE A C 1
ATOM 740 O O . PHE A 1 91 ? -0.916 8.087 18.705 1.00 75.56 91 PHE A O 1
ATOM 747 N N . LYS A 1 92 ? 1.114 8.996 18.345 1.00 67.62 92 LYS A N 1
ATOM 748 C CA . LYS A 1 92 ? 1.848 7.722 18.221 1.00 67.62 92 LYS A CA 1
ATOM 749 C C . LYS A 1 92 ? 1.581 6.732 19.364 1.00 67.62 92 LYS A C 1
ATOM 751 O O . LYS A 1 92 ? 1.618 5.528 19.117 1.00 67.62 92 LYS A O 1
ATOM 756 N N . ASN A 1 93 ? 1.268 7.227 20.560 1.00 66.75 93 ASN A N 1
ATOM 757 C CA . ASN A 1 93 ? 1.107 6.419 21.770 1.00 66.75 93 ASN A CA 1
ATOM 758 C C . ASN A 1 93 ? -0.198 5.603 21.798 1.00 66.75 93 ASN A C 1
ATOM 760 O O . ASN A 1 93 ? -0.236 4.553 22.427 1.00 66.75 93 ASN A O 1
ATOM 764 N N . THR A 1 94 ? -1.239 6.007 21.061 1.00 65.88 94 THR A N 1
ATOM 765 C CA . THR A 1 94 ? -2.552 5.321 21.056 1.00 65.88 94 THR A CA 1
ATOM 766 C C . THR A 1 94 ? -2.766 4.448 19.814 1.00 65.88 94 THR A C 1
ATOM 768 O O . THR A 1 94 ? -3.797 3.797 19.653 1.00 65.88 94 THR A O 1
ATOM 771 N N . LEU A 1 95 ? -1.773 4.397 18.921 1.00 69.44 95 LEU A N 1
ATOM 772 C CA . LEU A 1 95 ? -1.874 3.749 17.614 1.00 69.44 95 LEU A CA 1
ATOM 773 C C . LEU A 1 95 ? -2.163 2.248 17.684 1.00 69.44 95 LEU A C 1
ATOM 775 O O . LEU A 1 95 ? -2.853 1.732 16.809 1.00 69.44 95 LEU A O 1
ATOM 779 N N . HIS A 1 96 ? -1.643 1.544 18.692 1.00 67.44 96 HIS A N 1
ATOM 780 C CA . HIS A 1 96 ? -1.840 0.098 18.815 1.00 67.44 96 HIS A CA 1
ATOM 781 C C . HIS A 1 96 ? -3.320 -0.262 19.001 1.00 67.44 96 HIS A C 1
ATOM 783 O O . HIS A 1 96 ? -3.795 -1.237 18.425 1.00 67.44 96 HIS A O 1
ATOM 789 N N . ASN A 1 97 ? -4.071 0.586 19.705 1.00 68.75 97 ASN A N 1
ATOM 790 C CA . ASN A 1 97 ? -5.480 0.345 20.005 1.00 68.75 97 ASN A CA 1
ATOM 791 C C . ASN A 1 97 ? -6.379 0.573 18.784 1.00 68.75 97 ASN A C 1
ATOM 793 O O . ASN A 1 97 ? -7.433 -0.049 18.668 1.00 68.75 97 ASN A O 1
ATOM 797 N N . CYS A 1 98 ? -5.942 1.416 17.846 1.00 71.19 98 CYS A N 1
ATOM 798 C CA . CYS A 1 98 ? -6.695 1.780 16.645 1.00 71.19 98 CYS A CA 1
ATOM 799 C C . CYS A 1 98 ? -6.438 0.849 15.445 1.00 71.19 98 CYS A C 1
ATOM 801 O O . CYS A 1 98 ? -7.071 1.011 14.398 1.00 71.19 98 CYS A O 1
ATOM 803 N N . MET A 1 99 ? -5.515 -0.109 15.575 1.00 78.12 99 MET A N 1
ATOM 804 C CA . MET A 1 99 ? -5.131 -1.040 14.513 1.00 78.12 99 MET A CA 1
ATOM 805 C C . MET A 1 99 ? -5.626 -2.443 14.822 1.00 78.12 99 MET A C 1
ATOM 807 O O . MET A 1 99 ? -5.447 -2.937 15.930 1.00 78.12 99 MET A O 1
ATOM 811 N N . LEU A 1 100 ? -6.193 -3.113 13.825 1.00 78.50 100 LEU A N 1
ATOM 812 C CA . LEU A 1 100 ? -6.508 -4.535 13.903 1.00 78.50 100 LEU A CA 1
ATOM 813 C C . LEU A 1 100 ? -5.767 -5.273 12.786 1.00 78.50 100 LEU A C 1
ATOM 815 O O . LEU A 1 100 ? -5.810 -4.839 11.633 1.00 78.50 100 LEU A O 1
ATOM 819 N N . LYS A 1 101 ? -5.068 -6.361 13.129 1.00 78.44 101 LYS A N 1
ATOM 820 C CA . LYS A 1 101 ? -4.498 -7.295 12.155 1.00 78.44 101 LYS A CA 1
ATOM 821 C C . LYS A 1 101 ? -5.493 -8.440 11.985 1.00 78.44 101 LYS A C 1
ATOM 823 O O . LYS A 1 101 ? -5.719 -9.189 12.921 1.00 78.44 101 LYS A O 1
ATOM 828 N N . VAL A 1 102 ? -6.085 -8.545 10.807 1.00 69.50 102 VAL A N 1
ATOM 829 C CA . VAL A 1 102 ? -6.966 -9.639 10.411 1.00 69.50 102 VAL A CA 1
ATOM 830 C C . VAL A 1 102 ? -6.066 -10.766 9.906 1.00 69.50 102 VAL A C 1
ATOM 832 O O . VAL A 1 102 ? -5.530 -10.698 8.800 1.00 69.50 102 VAL A O 1
ATOM 835 N N . THR A 1 103 ? -5.804 -11.750 10.760 1.00 64.94 103 THR A N 1
ATOM 836 C CA . THR A 1 103 ? -5.257 -13.052 10.364 1.00 64.94 103 THR A CA 1
ATOM 837 C C . THR A 1 103 ? -6.421 -14.018 10.188 1.00 64.94 103 THR A C 1
ATOM 839 O O . THR A 1 103 ? -7.393 -13.934 10.930 1.00 64.94 103 THR A O 1
ATOM 842 N N . ASN A 1 104 ? -6.333 -14.924 9.212 1.00 51.84 104 ASN A N 1
ATOM 843 C CA . ASN A 1 104 ? -7.350 -15.962 8.996 1.00 51.84 104 ASN A CA 1
ATOM 844 C C . ASN A 1 104 ? -7.353 -17.052 10.085 1.00 51.84 104 ASN A C 1
ATOM 846 O O . ASN A 1 104 ? -8.101 -18.014 9.968 1.00 51.84 104 ASN A O 1
ATOM 850 N N . ASP A 1 105 ? -6.581 -16.874 11.154 1.00 44.09 105 ASP A N 1
ATOM 851 C CA . ASP A 1 105 ? -6.631 -17.714 12.339 1.00 44.09 105 ASP A CA 1
ATOM 852 C C . ASP A 1 105 ? -7.369 -16.950 13.437 1.00 44.09 105 ASP A C 1
ATOM 854 O O . ASP A 1 105 ? -6.857 -15.964 13.969 1.00 44.09 105 ASP A O 1
ATOM 858 N N . ASN A 1 106 ? -8.605 -17.398 13.656 1.00 37.47 106 ASN A N 1
ATOM 859 C CA . ASN A 1 106 ? -9.420 -17.341 14.865 1.00 37.47 106 ASN A CA 1
ATOM 860 C C . ASN A 1 106 ? -9.308 -16.122 15.794 1.00 37.47 106 ASN A C 1
ATOM 862 O O . ASN A 1 106 ? -8.300 -15.854 16.439 1.00 37.47 106 ASN A O 1
ATOM 866 N N . ILE A 1 107 ? -10.476 -15.493 15.945 1.00 43.44 107 ILE A N 1
ATOM 867 C CA . ILE A 1 107 ? -11.082 -15.107 17.224 1.00 43.44 107 ILE A CA 1
ATOM 868 C C . ILE A 1 107 ? -10.331 -15.703 18.430 1.00 43.44 107 ILE A C 1
ATOM 870 O O . ILE A 1 107 ? -10.399 -16.907 18.674 1.00 43.44 107 ILE A O 1
ATOM 874 N N . CYS A 1 108 ? -9.681 -14.832 19.195 1.00 36.47 108 CYS A N 1
ATOM 875 C CA . CYS A 1 108 ? -9.667 -14.880 20.651 1.00 36.47 108 CYS A CA 1
ATOM 876 C C . CYS A 1 108 ? -9.535 -13.450 21.181 1.00 36.47 108 CYS A C 1
ATOM 878 O O . CYS A 1 108 ? -8.734 -12.675 20.605 1.00 36.47 108 CYS A O 1
#